Protein AF-A0A183HV65-F1 (afdb_monomer_lite)

Secondary structure (DSSP, 8-state):
-HHHHHHHHHHHHHHHHHHHHHHHHHHHHHHHHHHHHHHHHHHHHHH---HHHHHHHHHS-TT-HHHHHHHHHHHHHHHHHHHHGGG--HHHHHHHHHHHHHHHHHHHHHHHHHHHHHHHHHHHHHHHHHHHTTS--

Structure (mmCIF, N/CA/C/O backbone):
data_AF-A0A183HV65-F1
#
_entry.id   AF-A0A183HV65-F1
#
loop_
_atom_site.group_PDB
_atom_site.id
_atom_site.type_symbol
_atom_site.label_atom_id
_atom_site.label_alt_id
_atom_site.label_comp_id
_atom_site.label_asym_id
_atom_site.label_entity_id
_atom_site.label_seq_id
_atom_site.pdbx_PDB_ins_code
_atom_site.Cartn_x
_atom_site.Cartn_y
_atom_site.Cartn_z
_atom_site.occupancy
_atom_site.B_iso_or_equiv
_atom_site.auth_seq_id
_atom_site.auth_comp_id
_atom_site.auth_asym_id
_atom_site.auth_atom_id
_atom_site.pdbx_PDB_model_num
ATOM 1 N N . MET A 1 1 ? -43.987 4.300 47.934 1.00 67.88 1 MET A N 1
ATOM 2 C CA . MET A 1 1 ? -43.786 5.329 46.891 1.00 67.88 1 MET A CA 1
ATOM 3 C C . MET A 1 1 ? -42.339 5.823 46.815 1.00 67.88 1 MET A C 1
ATOM 5 O O . MET A 1 1 ? -41.743 5.675 45.765 1.00 67.88 1 MET A O 1
ATOM 9 N N . LEU A 1 2 ? -41.708 6.322 47.888 1.00 82.88 2 LEU A N 1
ATOM 10 C CA . LEU A 1 2 ? -40.315 6.821 47.797 1.00 82.88 2 LEU A CA 1
ATOM 11 C C . LEU A 1 2 ? -39.255 5.733 47.533 1.00 82.88 2 LEU A C 1
ATOM 13 O O . LEU A 1 2 ? -38.334 5.952 46.757 1.00 82.88 2 LEU A O 1
ATOM 17 N N . ARG A 1 3 ? -39.401 4.539 48.125 1.00 82.50 3 ARG A N 1
ATOM 18 C CA . ARG A 1 3 ? -38.477 3.413 47.882 1.00 82.50 3 ARG A CA 1
ATOM 19 C C . ARG A 1 3 ? -38.540 2.868 46.450 1.00 82.50 3 ARG A C 1
ATOM 21 O O . ARG A 1 3 ? -37.507 2.485 45.918 1.00 82.50 3 ARG A O 1
ATOM 28 N N . SER A 1 4 ? -39.725 2.841 45.831 1.00 83.50 4 SER A N 1
ATOM 29 C CA . SER A 1 4 ? -39.864 2.431 44.426 1.00 83.50 4 SER A CA 1
ATOM 30 C C . SER A 1 4 ? -39.235 3.470 43.500 1.00 83.50 4 SER A C 1
ATOM 32 O O . SER A 1 4 ? -38.439 3.106 42.647 1.00 83.50 4 SER A O 1
ATOM 34 N N . PHE A 1 5 ? -39.464 4.758 43.768 1.00 88.19 5 PHE A N 1
ATOM 35 C CA . PHE A 1 5 ? -38.839 5.849 43.019 1.00 88.19 5 PHE A CA 1
ATOM 36 C C . PHE A 1 5 ? -37.303 5.841 43.130 1.00 88.19 5 PHE A C 1
ATOM 38 O O . PHE A 1 5 ? -36.594 5.988 42.139 1.00 88.19 5 PHE A O 1
ATOM 45 N N . GLN A 1 6 ? -36.765 5.596 44.330 1.00 88.44 6 GLN A N 1
ATOM 46 C CA . GLN A 1 6 ? -35.324 5.427 44.537 1.00 88.44 6 GLN A CA 1
ATOM 47 C C . GLN A 1 6 ? -34.770 4.221 43.761 1.00 88.44 6 GLN A C 1
ATOM 49 O O . GLN A 1 6 ? -33.681 4.302 43.194 1.00 88.44 6 GLN A O 1
ATOM 54 N N . SER A 1 7 ? -35.512 3.110 43.727 1.00 90.38 7 SER A N 1
ATOM 55 C CA . SER A 1 7 ? -35.130 1.922 42.959 1.00 90.38 7 SER A CA 1
ATOM 56 C C . SER A 1 7 ? -35.102 2.208 41.457 1.00 90.38 7 SER A C 1
ATOM 58 O O . SER A 1 7 ? -34.133 1.848 40.797 1.00 90.38 7 SER A O 1
ATOM 60 N N . GLU A 1 8 ? -36.119 2.890 40.927 1.00 92.19 8 GLU A N 1
ATOM 61 C CA . GLU A 1 8 ? -36.206 3.272 39.511 1.00 92.19 8 GLU A CA 1
ATOM 62 C C . GLU A 1 8 ? -35.045 4.187 39.097 1.00 92.19 8 GLU A C 1
ATOM 64 O O . GLU A 1 8 ? -34.403 3.943 38.076 1.00 92.19 8 GLU A O 1
ATOM 69 N N . LEU A 1 9 ? -34.691 5.179 39.922 1.00 92.06 9 LEU A N 1
ATOM 70 C CA . LEU A 1 9 ? -33.512 6.023 39.691 1.00 92.06 9 LEU A CA 1
ATOM 71 C C . LEU A 1 9 ? -32.199 5.226 39.725 1.00 92.06 9 LEU A C 1
ATOM 73 O O . LEU A 1 9 ? -31.292 5.497 38.937 1.00 92.06 9 LEU A O 1
ATOM 77 N N . GLY A 1 10 ? -32.094 4.231 40.612 1.00 92.19 10 GLY A N 1
ATOM 78 C CA . GLY A 1 10 ? -30.952 3.318 40.664 1.00 92.19 10 GLY A CA 1
ATOM 79 C C . GLY A 1 10 ? -30.804 2.502 39.378 1.00 92.19 10 GLY A C 1
ATOM 80 O O . GLY A 1 10 ? -29.706 2.420 38.823 1.00 92.19 10 GLY A O 1
ATOM 81 N N . THR A 1 11 ? -31.914 1.965 38.865 1.00 93.62 11 THR A N 1
ATOM 82 C CA . THR A 1 11 ? -31.957 1.237 37.590 1.00 93.62 11 THR A CA 1
ATOM 83 C C . THR A 1 11 ? -31.572 2.140 36.421 1.00 93.62 11 THR A C 1
ATOM 85 O O . THR A 1 11 ? -30.659 1.795 35.676 1.00 93.62 11 THR A O 1
ATOM 88 N N . ILE A 1 12 ? -32.165 3.335 36.314 1.00 94.50 12 ILE A N 1
ATOM 89 C CA . ILE A 1 12 ? -31.841 4.307 35.255 1.00 94.50 12 ILE A CA 1
ATOM 90 C C . ILE A 1 12 ? -30.360 4.708 35.311 1.00 94.50 12 ILE A C 1
ATOM 92 O O . ILE A 1 12 ? -29.700 4.784 34.277 1.00 94.50 12 ILE A O 1
ATOM 96 N N . SER A 1 13 ? -29.803 4.936 36.504 1.00 94.88 13 SER A N 1
ATOM 97 C CA . SER A 1 13 ? -28.383 5.277 36.655 1.00 94.88 13 SER A CA 1
ATOM 98 C C . SER A 1 13 ? -27.463 4.131 36.226 1.00 94.88 13 SER A C 1
ATOM 100 O O . SER A 1 13 ? -26.453 4.363 35.558 1.00 94.88 13 SER A O 1
ATOM 102 N N . SER A 1 14 ? -27.818 2.888 36.562 1.00 95.00 14 SER A N 1
ATOM 103 C CA . SER A 1 14 ? -27.108 1.695 36.094 1.00 95.00 14 SER A CA 1
ATOM 104 C C . SER A 1 14 ? -27.184 1.555 34.574 1.00 95.00 14 SER A C 1
ATOM 106 O O . SER A 1 14 ? -26.175 1.271 33.931 1.00 95.00 14 SER A O 1
ATOM 108 N N . ASP A 1 15 ? -28.354 1.792 33.986 1.00 96.56 15 ASP A N 1
ATOM 109 C CA . ASP A 1 15 ? -28.553 1.737 32.540 1.00 96.56 15 ASP A CA 1
ATOM 110 C C . ASP A 1 15 ? -27.760 2.820 31.814 1.00 96.56 15 ASP A C 1
ATOM 112 O O . ASP A 1 15 ? -27.100 2.533 30.817 1.00 96.56 15 ASP A O 1
ATOM 116 N N . MET A 1 16 ? -27.732 4.037 32.356 1.00 95.88 16 MET A N 1
ATOM 117 C CA . MET A 1 16 ? -26.919 5.131 31.832 1.00 95.88 16 MET A CA 1
ATOM 118 C C . MET A 1 16 ? -25.424 4.795 31.883 1.00 95.88 16 MET A C 1
ATOM 120 O O . MET A 1 16 ? -24.726 4.969 30.885 1.00 95.88 16 MET A O 1
ATOM 124 N N . LYS A 1 17 ? -24.934 4.241 33.002 1.00 95.81 17 LYS A N 1
ATOM 125 C CA . LYS A 1 17 ? -23.543 3.768 33.115 1.00 95.81 17 LYS A CA 1
ATOM 126 C C . LYS A 1 17 ? -23.239 2.654 32.116 1.00 95.81 17 LYS A C 1
ATOM 128 O O . LYS A 1 17 ? -22.182 2.670 31.493 1.00 95.81 17 LYS A O 1
ATOM 133 N N . ARG A 1 18 ? -24.166 1.710 31.929 1.00 97.00 18 ARG A N 1
ATOM 134 C CA . ARG A 1 18 ? -24.025 0.618 30.959 1.00 97.00 18 ARG A CA 1
ATOM 135 C C . ARG A 1 18 ? -23.948 1.145 29.527 1.00 97.00 18 ARG A C 1
ATOM 137 O O . ARG A 1 18 ? -23.052 0.738 28.799 1.00 97.00 18 ARG A O 1
ATOM 144 N N . LEU A 1 19 ? -24.831 2.064 29.138 1.00 97.19 19 LEU A N 1
ATOM 145 C CA . LEU A 1 19 ? -24.804 2.696 27.815 1.00 97.19 19 LEU A CA 1
ATOM 146 C C . LEU A 1 19 ? -23.510 3.484 27.591 1.00 97.19 19 LEU A C 1
ATOM 148 O O . LEU A 1 19 ? -22.924 3.424 26.512 1.00 97.19 19 LEU A O 1
ATOM 152 N N . GLN A 1 20 ? -23.036 4.193 28.616 1.00 96.56 20 GLN A N 1
ATOM 153 C CA . GLN A 1 20 ? -21.776 4.923 28.542 1.00 96.56 20 GLN A CA 1
ATOM 154 C C . GLN A 1 20 ? -20.587 3.972 28.358 1.00 96.56 20 GLN A C 1
ATOM 156 O O . GLN A 1 20 ? -19.747 4.221 27.495 1.00 96.56 20 GLN A O 1
ATOM 161 N N . GLN A 1 21 ? -20.549 2.861 29.099 1.00 97.25 21 GLN A N 1
ATOM 162 C CA . GLN A 1 21 ? -19.517 1.839 28.929 1.00 97.25 21 GLN A CA 1
ATOM 163 C C . GLN A 1 21 ? -19.567 1.225 27.525 1.00 97.25 21 GLN A C 1
ATOM 165 O O . GLN A 1 21 ? -18.548 1.166 26.847 1.00 97.25 21 GLN A O 1
ATOM 170 N N . GLN A 1 22 ? -20.759 0.863 27.044 1.00 97.69 22 GLN A N 1
ATOM 171 C CA . GLN A 1 22 ? -20.942 0.340 25.688 1.00 97.69 22 GLN A CA 1
ATOM 172 C C . GLN A 1 22 ? -20.460 1.323 24.616 1.00 97.69 22 GLN A C 1
ATOM 174 O O . GLN A 1 22 ? -19.835 0.912 23.642 1.00 97.69 22 GLN A O 1
ATOM 179 N N . SER A 1 23 ? -20.716 2.621 24.793 1.00 97.19 23 SER A N 1
ATOM 180 C CA . SER A 1 23 ? -20.235 3.662 23.881 1.00 97.19 23 SER A CA 1
ATOM 181 C C . SER A 1 23 ? -18.702 3.714 23.824 1.00 97.19 23 SER A C 1
ATOM 183 O O . SER A 1 23 ? -18.122 3.772 22.737 1.00 97.19 23 SER A O 1
ATOM 185 N N . ILE A 1 24 ? -18.036 3.623 24.981 1.00 97.94 24 ILE A N 1
ATOM 186 C CA . ILE A 1 24 ? -16.568 3.576 25.069 1.00 97.94 24 ILE A CA 1
ATOM 187 C C . ILE A 1 24 ? -16.030 2.326 24.367 1.00 97.94 24 ILE A C 1
ATOM 189 O O . ILE A 1 24 ? -15.126 2.434 23.537 1.00 97.94 24 ILE A O 1
ATOM 193 N N . ASP A 1 25 ? -16.623 1.164 24.641 1.00 97.81 25 ASP A N 1
ATOM 194 C CA . ASP A 1 25 ? -16.191 -0.110 24.066 1.00 97.81 25 ASP A CA 1
ATOM 195 C C . ASP A 1 25 ? -16.321 -0.100 22.533 1.00 97.81 25 ASP A C 1
ATOM 197 O O . ASP A 1 25 ? -15.397 -0.493 21.817 1.00 97.81 25 ASP A O 1
ATOM 201 N N . ILE A 1 26 ? -17.440 0.410 22.004 1.00 97.06 26 ILE A N 1
ATOM 202 C CA . ILE A 1 26 ? -17.664 0.552 20.556 1.00 97.06 26 ILE A CA 1
ATOM 203 C C . ILE A 1 26 ? -16.651 1.522 19.941 1.00 97.06 26 ILE A C 1
ATOM 205 O O . ILE A 1 26 ? -16.087 1.233 18.882 1.00 97.06 26 ILE A O 1
ATOM 209 N N . SER A 1 27 ? -16.395 2.657 20.595 1.00 97.44 27 SER A N 1
ATOM 210 C CA . SER A 1 27 ? -15.416 3.642 20.130 1.00 97.44 27 SER A CA 1
ATOM 211 C C . SER A 1 27 ? -14.016 3.030 20.030 1.00 97.44 27 SER A C 1
ATOM 213 O O . SER A 1 27 ? -13.347 3.158 19.002 1.00 97.44 27 SER A O 1
ATOM 215 N N . GLN A 1 28 ? -13.605 2.265 21.042 1.00 97.69 28 GLN A N 1
ATOM 216 C CA . GLN A 1 28 ? -12.319 1.574 21.039 1.00 97.69 28 GLN A CA 1
ATOM 217 C C . GLN A 1 28 ? -12.245 0.509 19.935 1.00 97.69 28 GLN A C 1
ATOM 219 O O . GLN A 1 28 ? -11.250 0.425 19.214 1.00 97.69 28 GLN A O 1
ATOM 224 N N . GLN A 1 29 ? -13.306 -0.280 19.745 1.00 97.69 29 GLN A N 1
ATOM 225 C CA . GLN A 1 29 ? -13.374 -1.255 18.653 1.00 97.69 29 GLN A CA 1
ATOM 226 C C . GLN A 1 29 ? -13.252 -0.587 17.278 1.00 97.69 29 GLN A C 1
ATOM 228 O O . GLN A 1 29 ? -12.556 -1.104 16.400 1.00 97.69 29 GLN A O 1
ATOM 233 N N . LEU A 1 30 ? -13.898 0.565 17.084 1.00 97.31 30 LEU A N 1
ATOM 234 C CA . LEU A 1 30 ? -13.801 1.337 15.850 1.00 97.31 30 LEU A CA 1
ATOM 235 C C . LEU A 1 30 ? -12.373 1.845 15.618 1.00 97.31 30 LEU A C 1
ATOM 237 O O . LEU A 1 30 ? -11.843 1.663 14.521 1.00 97.31 30 LEU A O 1
ATOM 241 N N . GLN A 1 31 ? -11.739 2.427 16.638 1.00 97.00 31 GLN A N 1
ATOM 242 C CA . GLN A 1 31 ? -10.355 2.905 16.559 1.00 97.00 31 GLN A CA 1
ATOM 243 C C . GLN A 1 31 ? -9.383 1.770 16.216 1.00 97.00 31 GLN A C 1
ATOM 245 O O . GLN A 1 31 ? -8.551 1.921 15.321 1.00 97.00 31 GLN A O 1
ATOM 250 N N . ASN A 1 32 ? -9.537 0.604 16.849 1.00 96.56 32 ASN A N 1
ATOM 251 C CA . ASN A 1 32 ? -8.731 -0.579 16.547 1.00 96.56 32 ASN A CA 1
ATOM 252 C C . ASN A 1 32 ? -8.889 -1.006 15.079 1.00 96.56 32 ASN A C 1
ATOM 254 O O . ASN A 1 32 ? -7.896 -1.237 14.390 1.00 96.56 32 ASN A O 1
ATOM 258 N N . ARG A 1 33 ? -10.128 -1.056 14.569 1.00 96.19 33 ARG A N 1
ATOM 259 C CA . ARG A 1 33 ? -10.401 -1.386 13.159 1.00 96.19 33 ARG A CA 1
ATOM 260 C C . ARG A 1 33 ? -9.797 -0.365 12.199 1.00 96.19 33 ARG A C 1
ATOM 262 O O . ARG A 1 33 ? -9.255 -0.758 11.172 1.00 96.19 33 ARG A O 1
ATOM 269 N N . GLN A 1 34 ? -9.878 0.925 12.515 1.00 95.94 34 GLN A N 1
ATOM 270 C CA . GLN A 1 34 ? -9.293 1.981 11.686 1.00 95.94 34 GLN A CA 1
ATOM 271 C C . GLN A 1 34 ? -7.769 1.891 11.644 1.00 95.94 34 GLN A C 1
ATOM 273 O O . GLN A 1 34 ? -7.195 2.007 10.564 1.00 95.94 34 GLN A O 1
ATOM 278 N N . LYS A 1 35 ? -7.130 1.628 12.789 1.00 94.38 35 LYS A N 1
ATOM 279 C CA . LYS A 1 35 ? -5.680 1.447 12.873 1.00 94.38 35 LYS A CA 1
ATOM 280 C C . LYS A 1 35 ? -5.216 0.272 12.013 1.00 94.38 35 LYS A C 1
ATOM 282 O O . LYS A 1 35 ? -4.371 0.457 11.145 1.00 94.38 35 LYS A O 1
ATOM 287 N N . ILE A 1 36 ? -5.839 -0.897 12.185 1.00 94.00 36 ILE A N 1
ATOM 288 C CA . ILE A 1 36 ? -5.519 -2.098 11.398 1.00 94.00 36 ILE A CA 1
ATOM 289 C C . ILE A 1 36 ? -5.760 -1.851 9.905 1.00 94.00 36 ILE A C 1
ATOM 291 O O . ILE A 1 36 ? -4.938 -2.227 9.078 1.00 94.00 36 ILE A O 1
ATOM 295 N N . ARG A 1 37 ? -6.867 -1.188 9.543 1.00 93.44 37 ARG A N 1
ATOM 296 C CA . ARG A 1 37 ? -7.149 -0.832 8.145 1.00 93.44 37 ARG A CA 1
ATOM 297 C C . ARG A 1 37 ? -6.069 0.078 7.563 1.00 93.44 37 ARG A C 1
ATOM 299 O O . ARG A 1 37 ? -5.703 -0.116 6.413 1.00 93.44 37 ARG A O 1
ATOM 306 N N . GLY A 1 38 ? -5.588 1.059 8.325 1.00 91.88 38 GLY A N 1
ATOM 307 C CA . GLY A 1 38 ? -4.514 1.953 7.890 1.00 91.88 38 GLY A CA 1
ATOM 308 C C . GLY A 1 38 ? -3.217 1.195 7.620 1.00 91.88 38 GLY A C 1
ATOM 309 O O . GLY A 1 38 ? -2.662 1.311 6.533 1.00 91.88 38 GLY A O 1
ATOM 310 N N . GLU A 1 39 ? -2.797 0.357 8.570 1.00 89.69 39 GLU A N 1
ATOM 311 C CA . GLU A 1 39 ? -1.592 -0.471 8.435 1.00 89.69 39 GLU A CA 1
ATOM 312 C C . GLU A 1 39 ? -1.693 -1.443 7.246 1.00 89.69 39 GLU A C 1
ATOM 314 O O . GLU A 1 39 ? -0.760 -1.549 6.453 1.00 89.69 39 GLU A O 1
ATOM 319 N N . LEU A 1 40 ? -2.840 -2.110 7.072 1.00 88.62 40 LEU A N 1
ATOM 320 C CA . LEU A 1 40 ? -3.071 -3.014 5.940 1.00 88.62 40 LEU A CA 1
ATOM 321 C C . LEU A 1 40 ? -3.144 -2.281 4.599 1.00 88.62 40 LEU A C 1
ATOM 323 O O . LEU A 1 40 ? -2.634 -2.799 3.613 1.00 88.62 40 LEU A O 1
ATOM 327 N N . SER A 1 41 ? -3.766 -1.099 4.546 1.00 91.12 41 SER A N 1
ATOM 328 C CA . SER A 1 41 ? -3.835 -0.302 3.315 1.00 91.12 41 SER A CA 1
ATOM 329 C C . SER A 1 41 ? -2.438 0.087 2.859 1.00 91.12 41 SER A C 1
ATOM 331 O O . SER A 1 41 ? -2.083 -0.191 1.722 1.00 91.12 41 SER A O 1
ATOM 333 N N . GLN A 1 42 ? -1.626 0.630 3.770 1.00 88.69 42 GLN A N 1
ATOM 334 C CA . GLN A 1 42 ? -0.248 1.001 3.465 1.00 88.69 42 GLN A CA 1
ATOM 335 C C . GLN A 1 42 ? 0.559 -0.208 2.979 1.00 88.69 42 GLN A C 1
ATOM 337 O O . GLN A 1 42 ? 1.246 -0.128 1.968 1.00 88.69 42 GLN A O 1
ATOM 342 N N . PHE A 1 43 ? 0.416 -1.356 3.647 1.00 86.94 43 PHE A N 1
ATOM 343 C CA . PHE A 1 43 ? 1.073 -2.595 3.234 1.00 86.94 43 PHE A CA 1
ATOM 344 C C . PHE A 1 43 ? 0.678 -3.034 1.813 1.00 86.94 43 PHE A C 1
ATOM 346 O O . PHE A 1 43 ? 1.530 -3.451 1.031 1.00 86.94 43 PHE A O 1
ATOM 353 N N . VAL A 1 44 ? -0.608 -2.938 1.464 1.00 87.44 44 VAL A N 1
ATOM 354 C CA . VAL A 1 44 ? -1.100 -3.258 0.115 1.00 87.44 44 VAL A CA 1
ATOM 355 C C . VAL A 1 44 ? -0.572 -2.259 -0.914 1.00 87.44 44 VAL A C 1
ATOM 357 O O . VAL A 1 44 ? -0.107 -2.687 -1.968 1.00 87.44 44 VAL A O 1
ATOM 360 N N . ASP A 1 45 ? -0.595 -0.963 -0.609 1.00 86.75 45 ASP A N 1
ATOM 361 C CA . ASP A 1 45 ? -0.103 0.093 -1.502 1.00 86.75 45 ASP A CA 1
ATOM 362 C C . ASP A 1 45 ? 1.400 -0.069 -1.789 1.00 86.75 45 ASP A C 1
ATOM 364 O O . ASP A 1 45 ? 1.842 0.051 -2.938 1.00 86.75 45 ASP A O 1
ATOM 368 N N . ASP A 1 46 ? 2.186 -0.437 -0.774 1.00 85.62 46 ASP A N 1
ATOM 369 C CA . ASP A 1 46 ? 3.619 -0.698 -0.910 1.00 85.62 46 ASP A CA 1
ATOM 370 C C . ASP A 1 46 ? 3.900 -1.948 -1.764 1.00 85.62 46 ASP A C 1
ATOM 372 O O . ASP A 1 46 ? 4.832 -1.941 -2.569 1.00 85.62 46 ASP A O 1
ATOM 376 N N . MET A 1 47 ? 3.066 -2.991 -1.692 1.00 83.00 47 MET A N 1
ATOM 377 C CA . MET A 1 47 ? 3.240 -4.212 -2.496 1.00 83.00 47 MET A CA 1
ATOM 378 C C . MET A 1 47 ? 2.641 -4.151 -3.905 1.00 83.00 47 MET A C 1
ATOM 380 O O . MET A 1 47 ? 3.105 -4.862 -4.791 1.00 83.00 47 MET A O 1
ATOM 384 N N . VAL A 1 48 ? 1.600 -3.355 -4.148 1.00 86.38 48 VAL A N 1
ATOM 385 C CA . VAL A 1 48 ? 0.914 -3.343 -5.448 1.00 86.38 48 VAL A CA 1
ATOM 386 C C . VAL A 1 48 ? 1.852 -2.862 -6.552 1.00 86.38 48 VAL A C 1
ATOM 388 O O . VAL A 1 48 ? 2.437 -1.786 -6.466 1.00 86.38 48 VAL A O 1
ATOM 391 N N . VAL A 1 49 ? 1.954 -3.634 -7.630 1.00 86.94 49 VAL A N 1
ATOM 392 C CA . VAL A 1 49 ? 2.614 -3.208 -8.867 1.00 86.94 49 VAL A CA 1
ATOM 393 C C . VAL A 1 49 ? 1.528 -2.775 -9.843 1.00 86.94 49 VAL A C 1
ATOM 395 O O . VAL A 1 49 ? 0.711 -3.588 -10.277 1.00 86.94 49 VAL A O 1
ATOM 398 N N . SER A 1 50 ? 1.482 -1.482 -10.159 1.00 88.81 50 SER A N 1
ATOM 399 C CA . SER A 1 50 ? 0.473 -0.943 -11.071 1.00 88.81 50 SER A CA 1
ATOM 400 C C . SER A 1 50 ? 0.775 -1.334 -12.523 1.00 88.81 50 SER A C 1
ATOM 402 O O . SER A 1 50 ? 1.931 -1.487 -12.921 1.00 88.81 50 SER A O 1
ATOM 404 N N . GLN A 1 51 ? -0.264 -1.454 -13.355 1.00 86.50 51 GLN A N 1
ATOM 405 C CA . GLN A 1 51 ? -0.064 -1.700 -14.789 1.00 86.50 51 GLN A CA 1
ATOM 406 C C . GLN A 1 51 ? 0.674 -0.547 -15.476 1.00 86.50 51 GLN A C 1
ATOM 408 O O . GLN A 1 51 ? 1.444 -0.782 -16.404 1.00 86.50 51 GLN A O 1
ATOM 413 N N . ASN A 1 52 ? 0.495 0.683 -14.980 1.00 88.50 52 ASN A N 1
ATOM 414 C CA . ASN A 1 52 ? 1.240 1.834 -15.474 1.00 88.50 52 ASN A CA 1
ATOM 415 C C . ASN A 1 52 ? 2.744 1.679 -15.223 1.00 88.50 52 ASN A C 1
ATOM 417 O O . ASN A 1 52 ? 3.531 1.920 -16.126 1.00 88.50 52 ASN A O 1
ATOM 421 N N . MET A 1 53 ? 3.145 1.200 -14.040 1.00 85.75 53 MET A N 1
ATOM 422 C CA . MET A 1 53 ? 4.551 0.932 -13.721 1.00 85.75 53 MET A CA 1
ATOM 423 C C . MET A 1 53 ? 5.165 -0.073 -14.696 1.00 85.75 53 MET A C 1
ATOM 425 O O . MET A 1 53 ? 6.260 0.141 -15.214 1.00 85.75 53 MET A O 1
ATOM 429 N N . ILE A 1 54 ? 4.436 -1.154 -14.987 1.00 85.38 54 ILE A N 1
ATOM 430 C CA . ILE A 1 54 ? 4.880 -2.184 -15.930 1.00 85.38 54 ILE A CA 1
ATOM 431 C C . ILE A 1 54 ? 5.049 -1.585 -17.330 1.00 85.38 54 ILE A C 1
ATOM 433 O O . ILE A 1 54 ? 6.101 -1.758 -17.942 1.00 85.38 54 ILE A O 1
ATOM 437 N N . GLN A 1 55 ? 4.045 -0.862 -17.830 1.00 87.06 55 GLN A N 1
ATOM 438 C CA . GLN A 1 55 ? 4.091 -0.232 -19.153 1.00 87.06 55 GLN A CA 1
ATOM 439 C C . GLN A 1 55 ? 5.199 0.817 -19.246 1.00 87.06 55 GLN A C 1
ATOM 441 O O . GLN A 1 55 ? 5.966 0.814 -20.206 1.00 87.06 55 GLN A O 1
ATOM 446 N N . ALA A 1 56 ? 5.341 1.663 -18.227 1.00 84.06 56 ALA A N 1
ATOM 447 C CA . ALA A 1 56 ? 6.380 2.676 -18.171 1.00 84.06 56 ALA A CA 1
ATOM 448 C C . ALA A 1 56 ? 7.771 2.041 -18.271 1.00 84.06 56 ALA A C 1
ATOM 450 O O . ALA A 1 56 ? 8.550 2.408 -19.145 1.00 84.06 56 ALA A O 1
ATOM 451 N N . ILE A 1 57 ? 8.060 1.024 -17.459 1.00 81.81 57 ILE A N 1
ATOM 452 C CA . ILE A 1 57 ? 9.375 0.368 -17.454 1.00 81.81 57 ILE A CA 1
ATOM 453 C C . ILE A 1 57 ? 9.642 -0.396 -18.757 1.00 81.81 57 ILE A C 1
ATOM 455 O O . ILE A 1 57 ? 10.775 -0.430 -19.241 1.00 81.81 57 ILE A O 1
ATOM 459 N N . VAL A 1 58 ? 8.622 -1.039 -19.327 1.00 80.19 58 VAL A N 1
ATOM 460 C CA . VAL A 1 58 ? 8.789 -1.892 -20.511 1.00 80.19 58 VAL A CA 1
ATOM 461 C C . VAL A 1 58 ? 8.844 -1.079 -21.806 1.00 80.19 58 VAL A C 1
ATOM 463 O O . VAL A 1 58 ? 9.601 -1.433 -22.710 1.00 80.19 58 VAL A O 1
ATOM 466 N N . GLU A 1 59 ? 8.061 -0.008 -21.916 1.00 80.44 59 GLU A N 1
ATOM 467 C CA . GLU A 1 59 ? 7.786 0.662 -23.190 1.00 80.44 59 GLU A CA 1
ATOM 468 C C . GLU A 1 59 ? 8.396 2.070 -23.270 1.00 80.44 59 GLU A C 1
ATOM 470 O O . GLU A 1 59 ? 8.906 2.458 -24.327 1.00 80.44 59 GLU A O 1
ATOM 475 N N . ARG A 1 60 ? 8.417 2.841 -22.173 1.00 77.25 60 ARG A N 1
ATOM 476 C CA . ARG A 1 60 ? 8.875 4.249 -22.180 1.00 77.25 60 ARG A CA 1
ATOM 477 C C . ARG A 1 60 ? 10.385 4.364 -22.211 1.00 77.25 60 ARG A C 1
ATOM 479 O O . ARG A 1 60 ? 11.074 3.497 -21.691 1.00 77.25 60 ARG A O 1
ATOM 486 N N . ASP A 1 61 ? 10.898 5.407 -22.860 1.00 71.75 61 ASP A N 1
ATOM 487 C CA . ASP A 1 61 ? 12.341 5.611 -23.011 1.00 71.75 61 ASP A CA 1
ATOM 488 C C . ASP A 1 61 ? 13.013 5.955 -21.678 1.00 71.75 61 ASP A C 1
ATOM 490 O O . ASP A 1 61 ? 12.414 6.586 -20.815 1.00 71.75 61 ASP A O 1
ATOM 494 N N . VAL A 1 62 ? 14.283 5.583 -21.532 1.00 69.69 62 VAL A N 1
ATOM 495 C CA . VAL A 1 62 ? 15.091 5.829 -20.324 1.00 69.69 62 VAL A CA 1
ATOM 496 C C . VAL A 1 62 ? 15.288 7.319 -20.031 1.00 69.69 62 VAL A C 1
ATOM 498 O O . VAL A 1 62 ? 15.563 7.695 -18.896 1.00 69.69 62 VAL A O 1
ATOM 501 N N . GLY A 1 63 ? 15.139 8.176 -21.046 1.00 68.12 63 GLY A N 1
ATOM 502 C CA . GLY A 1 63 ? 15.150 9.633 -20.894 1.00 68.12 63 GLY A CA 1
A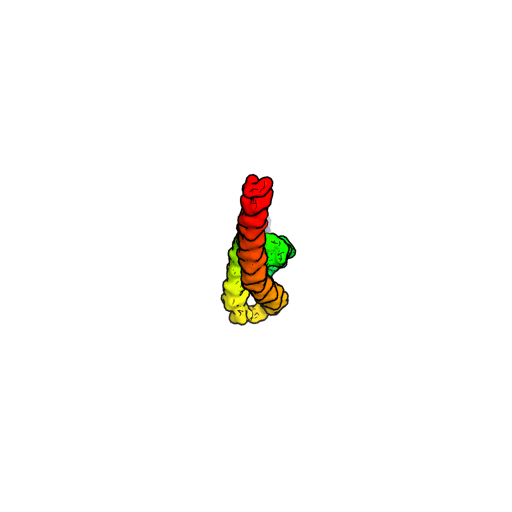TOM 503 C C . GLY A 1 63 ? 13.796 10.247 -20.520 1.00 68.12 63 GLY A C 1
ATOM 504 O O . GLY A 1 63 ? 13.727 11.459 -20.321 1.00 68.12 63 GLY A O 1
ATOM 505 N N . ASP A 1 64 ? 12.724 9.453 -20.461 1.00 79.00 64 ASP A N 1
ATOM 506 C CA . ASP A 1 64 ? 11.395 9.927 -20.084 1.00 79.00 64 ASP A CA 1
ATOM 507 C C . ASP A 1 64 ? 11.295 10.090 -18.561 1.00 79.00 64 ASP A C 1
ATOM 509 O O . ASP A 1 64 ? 11.736 9.241 -17.783 1.00 79.00 64 ASP A O 1
ATOM 513 N N . ARG A 1 65 ? 10.673 11.185 -18.121 1.00 82.06 65 ARG A N 1
ATOM 514 C CA . ARG A 1 65 ? 10.440 11.453 -16.701 1.00 82.06 65 ARG A CA 1
ATOM 515 C C . ARG A 1 65 ? 9.561 10.373 -16.075 1.00 82.06 65 ARG A C 1
ATOM 517 O O . ARG A 1 65 ? 9.826 9.965 -14.950 1.00 82.06 65 ARG A O 1
ATOM 524 N N . GLU A 1 66 ? 8.557 9.891 -16.808 1.00 80.94 66 GLU A N 1
ATOM 525 C CA . GLU A 1 66 ? 7.649 8.847 -16.321 1.00 80.94 66 GLU A CA 1
ATOM 526 C C . GLU A 1 66 ? 8.402 7.535 -16.046 1.00 80.94 66 GLU A C 1
ATOM 528 O O . GLU A 1 66 ? 8.166 6.888 -15.028 1.00 80.94 66 GLU A O 1
ATOM 533 N N . PHE A 1 67 ? 9.373 7.180 -16.895 1.00 79.62 67 PHE A N 1
ATOM 534 C CA . PHE A 1 67 ? 10.230 6.014 -16.674 1.00 79.62 67 PHE A CA 1
ATOM 535 C C . PHE A 1 67 ? 11.049 6.160 -15.386 1.00 79.62 67 PHE A C 1
ATOM 537 O O . PHE A 1 67 ? 11.058 5.251 -14.560 1.00 79.62 67 PHE A O 1
ATOM 544 N N . LEU A 1 68 ? 11.702 7.309 -15.189 1.00 77.75 68 LEU A N 1
ATOM 545 C CA . LEU A 1 68 ? 12.538 7.558 -14.009 1.00 77.75 68 LEU A CA 1
ATOM 546 C C . LEU A 1 68 ? 11.724 7.566 -12.707 1.00 77.75 68 LEU A C 1
ATOM 548 O O . LEU A 1 68 ? 12.168 7.013 -11.700 1.00 77.75 68 LEU A O 1
ATOM 552 N N . GLU A 1 69 ? 10.528 8.156 -12.725 1.00 84.56 69 GLU A N 1
ATOM 553 C CA . GLU A 1 69 ? 9.614 8.165 -11.577 1.00 84.56 69 GLU A CA 1
ATOM 554 C C . GLU A 1 69 ? 9.164 6.745 -11.214 1.00 84.56 69 GLU A C 1
ATOM 556 O O . GLU A 1 69 ? 9.254 6.343 -10.052 1.00 84.56 69 GLU A O 1
ATOM 561 N N . GLN A 1 70 ? 8.756 5.954 -12.210 1.00 84.69 70 GLN A N 1
ATOM 562 C CA . GLN A 1 70 ? 8.325 4.571 -11.998 1.00 84.69 70 GLN A CA 1
ATOM 563 C C . GLN A 1 70 ? 9.489 3.640 -11.624 1.00 84.69 70 GLN A C 1
ATOM 565 O O . GLN A 1 70 ? 9.297 2.700 -10.852 1.00 84.69 70 GLN A O 1
ATOM 570 N N . LEU A 1 71 ? 10.710 3.918 -12.090 1.00 82.38 71 LEU A N 1
ATOM 571 C CA . LEU A 1 71 ? 11.917 3.196 -11.685 1.00 82.38 71 LEU A CA 1
ATOM 572 C C . LEU A 1 71 ? 12.270 3.459 -10.215 1.00 82.38 71 LEU A C 1
ATOM 574 O O . LEU A 1 71 ? 12.592 2.525 -9.479 1.00 82.38 71 LEU A O 1
ATOM 578 N N . HIS A 1 72 ? 12.175 4.714 -9.768 1.00 82.62 72 HIS A N 1
ATOM 579 C CA . HIS A 1 72 ? 12.378 5.067 -8.363 1.00 82.62 72 HIS A CA 1
ATOM 580 C C . HIS A 1 72 ? 11.329 4.397 -7.462 1.00 82.62 72 HIS A C 1
ATOM 582 O O . HIS A 1 72 ? 11.659 3.852 -6.406 1.00 82.62 72 HIS A O 1
ATOM 588 N N . GLU A 1 73 ? 10.068 4.380 -7.896 1.00 85.19 73 GLU A N 1
ATOM 589 C CA . GLU A 1 73 ? 8.992 3.684 -7.191 1.00 85.19 73 GLU A CA 1
ATOM 590 C C . GLU A 1 73 ? 9.244 2.166 -7.126 1.00 85.19 73 GLU A C 1
ATOM 592 O O . GLU A 1 73 ? 9.156 1.575 -6.048 1.00 85.19 73 GLU A O 1
ATOM 597 N N . LEU A 1 74 ? 9.657 1.535 -8.232 1.00 83.31 74 LEU A N 1
ATOM 598 C CA . LEU A 1 74 ? 10.045 0.120 -8.251 1.00 83.31 74 LEU A CA 1
ATOM 599 C C . LEU A 1 74 ? 11.178 -0.173 -7.256 1.00 83.31 74 LEU A C 1
ATOM 601 O O . LEU A 1 74 ? 11.138 -1.179 -6.545 1.00 83.31 74 LEU A O 1
ATOM 605 N N . GLN A 1 75 ? 12.186 0.699 -7.181 1.00 80.94 75 GLN A N 1
ATOM 606 C CA . GLN A 1 75 ? 13.296 0.542 -6.243 1.00 80.94 75 GLN A CA 1
ATOM 607 C C . GLN A 1 75 ? 12.828 0.589 -4.784 1.00 80.94 75 GLN A C 1
ATOM 609 O O . GLN A 1 75 ? 13.283 -0.223 -3.972 1.00 80.94 75 GLN A O 1
ATOM 614 N N . HIS A 1 76 ? 11.901 1.487 -4.451 1.00 83.88 76 HIS A N 1
ATOM 615 C CA . HIS A 1 76 ? 11.295 1.528 -3.122 1.00 83.88 76 HIS A CA 1
ATOM 616 C C . HIS A 1 76 ? 10.556 0.215 -2.806 1.00 83.88 76 HIS A C 1
ATOM 618 O O . HIS A 1 76 ? 10.763 -0.373 -1.743 1.00 83.88 76 HIS A O 1
ATOM 624 N N . LYS A 1 77 ? 9.782 -0.317 -3.761 1.00 86.12 77 LYS A N 1
ATOM 625 C CA . LYS A 1 77 ? 9.064 -1.597 -3.609 1.00 86.12 77 LYS A CA 1
ATOM 626 C C . LYS A 1 77 ? 10.013 -2.789 -3.434 1.00 86.12 77 LYS A C 1
ATOM 628 O O . LYS A 1 77 ? 9.772 -3.650 -2.592 1.00 86.12 77 LYS A O 1
ATOM 633 N N . LEU A 1 78 ? 11.136 -2.812 -4.154 1.00 82.31 78 LEU A N 1
ATOM 634 C CA . LEU A 1 78 ? 12.205 -3.809 -3.984 1.00 82.31 78 LEU A CA 1
ATOM 635 C C . LEU A 1 78 ? 12.809 -3.785 -2.575 1.00 82.31 78 LEU A C 1
ATOM 637 O O . LEU A 1 78 ? 13.044 -4.835 -1.977 1.00 82.31 78 LEU A O 1
ATOM 641 N N . GLN A 1 79 ? 13.089 -2.593 -2.045 1.00 84.06 79 GLN A N 1
ATOM 642 C CA . GLN A 1 79 ? 13.621 -2.440 -0.689 1.00 84.06 79 GLN A CA 1
ATOM 643 C C . GLN A 1 79 ? 12.601 -2.879 0.360 1.00 84.06 79 GLN A C 1
ATOM 645 O O . GLN A 1 79 ? 12.962 -3.573 1.312 1.00 84.06 79 GLN A O 1
ATOM 650 N N . PHE A 1 80 ? 11.331 -2.528 0.155 1.00 83.06 80 PHE A N 1
ATOM 651 C CA . PHE A 1 80 ? 10.242 -2.958 1.016 1.00 83.06 80 PHE A CA 1
ATOM 652 C C . PHE A 1 80 ? 10.116 -4.485 1.048 1.00 83.06 80 PHE A C 1
ATOM 654 O O . PHE A 1 80 ? 10.128 -5.059 2.134 1.00 83.06 80 PHE A O 1
ATOM 661 N N . LEU A 1 81 ? 10.088 -5.154 -0.112 1.00 81.38 81 LEU A N 1
ATOM 662 C CA . LEU A 1 81 ? 10.027 -6.618 -0.186 1.00 81.38 81 LEU A CA 1
ATOM 663 C C . LEU A 1 81 ? 11.179 -7.285 0.571 1.00 81.38 81 LEU A C 1
ATOM 665 O O . LEU A 1 81 ? 10.931 -8.189 1.363 1.00 81.38 81 LEU A O 1
ATOM 669 N N . LYS A 1 82 ? 12.413 -6.792 0.409 1.00 78.94 82 LYS A N 1
ATOM 670 C CA . LYS A 1 82 ? 13.578 -7.292 1.160 1.00 78.94 82 LYS A CA 1
ATOM 671 C C . LYS A 1 82 ? 13.420 -7.129 2.670 1.00 78.94 82 LYS A C 1
ATOM 673 O O . LYS A 1 82 ? 13.792 -8.011 3.433 1.00 78.94 82 LYS A O 1
ATOM 678 N N . ALA A 1 83 ? 12.847 -6.016 3.121 1.00 80.50 83 ALA A N 1
ATOM 679 C CA . ALA A 1 83 ? 12.562 -5.807 4.539 1.00 80.50 83 ALA A CA 1
ATOM 680 C C . ALA A 1 83 ? 11.436 -6.724 5.063 1.00 80.50 83 ALA A C 1
ATOM 682 O O . ALA A 1 83 ? 11.386 -7.004 6.263 1.00 80.50 83 ALA A O 1
ATOM 683 N N . GLN A 1 84 ? 10.543 -7.195 4.184 1.00 76.94 84 GLN A N 1
ATOM 684 C CA . GLN A 1 84 ? 9.446 -8.106 4.522 1.00 76.94 84 GLN A CA 1
ATOM 685 C C . GLN A 1 84 ? 9.804 -9.598 4.401 1.00 76.94 84 GLN A C 1
ATOM 687 O O . GLN A 1 84 ? 8.994 -10.418 4.829 1.00 76.94 84 GLN A O 1
ATOM 692 N N . GLU A 1 85 ? 10.994 -9.970 3.906 1.00 67.56 85 GLU A N 1
ATOM 693 C CA . GLU A 1 85 ? 11.423 -11.380 3.761 1.00 67.56 85 GLU A CA 1
ATOM 694 C C . GLU A 1 85 ? 11.321 -12.184 5.070 1.00 67.56 85 GLU A C 1
ATOM 696 O O . GLU A 1 85 ? 11.097 -13.388 5.042 1.00 67.56 85 GLU A O 1
ATOM 701 N N . PHE A 1 86 ? 11.398 -11.523 6.229 1.00 61.47 86 PHE A N 1
ATOM 702 C CA . PHE A 1 86 ? 11.288 -12.160 7.548 1.00 61.47 86 PHE A CA 1
ATOM 703 C C . PHE A 1 86 ? 9.853 -12.291 8.085 1.00 61.47 86 PHE A C 1
ATOM 705 O O . PHE A 1 86 ? 9.663 -12.825 9.177 1.00 61.47 86 PHE A O 1
ATOM 712 N N . ARG A 1 87 ? 8.841 -11.757 7.387 1.00 67.12 87 ARG A N 1
ATOM 713 C CA . ARG A 1 87 ? 7.442 -11.744 7.858 1.00 67.12 87 ARG A CA 1
ATOM 714 C C . ARG A 1 87 ? 6.561 -12.845 7.255 1.00 67.12 87 ARG A C 1
ATOM 716 O O . ARG A 1 87 ? 5.376 -12.874 7.577 1.00 67.12 87 ARG A O 1
ATOM 723 N N . ASP A 1 88 ? 7.111 -13.725 6.411 1.00 65.75 88 ASP A N 1
ATOM 724 C CA . ASP A 1 88 ? 6.428 -14.884 5.796 1.00 65.75 88 ASP A CA 1
ATOM 725 C C . ASP A 1 88 ? 5.043 -14.566 5.186 1.00 65.75 88 ASP A C 1
ATOM 727 O O . ASP A 1 88 ? 4.124 -15.393 5.158 1.00 65.75 88 ASP A O 1
ATOM 731 N N . ALA A 1 89 ? 4.854 -13.346 4.674 1.00 71.88 89 ALA A N 1
ATOM 732 C CA . ALA A 1 89 ? 3.605 -12.975 4.027 1.00 71.88 89 ALA A CA 1
ATOM 733 C C . ALA A 1 89 ? 3.498 -13.688 2.666 1.00 71.88 89 ALA A C 1
ATOM 735 O O . ALA A 1 89 ? 4.323 -13.501 1.776 1.00 71.88 89 ALA A O 1
ATOM 736 N N . LYS A 1 90 ? 2.447 -14.484 2.443 1.00 75.06 90 LYS A N 1
ATOM 737 C CA . LYS A 1 90 ? 2.267 -15.184 1.151 1.00 75.06 90 LYS A CA 1
ATOM 738 C C . LYS A 1 90 ? 2.208 -14.220 -0.041 1.00 75.06 90 LYS A C 1
ATOM 740 O O . LYS A 1 90 ? 2.799 -14.498 -1.076 1.00 75.06 90 LYS A O 1
ATOM 745 N N . ALA A 1 91 ? 1.589 -13.053 0.151 1.00 73.44 91 ALA A N 1
ATOM 746 C CA . ALA A 1 91 ? 1.470 -12.017 -0.875 1.00 73.44 91 ALA A CA 1
ATOM 747 C C . ALA A 1 91 ? 2.825 -11.453 -1.339 1.00 73.44 91 ALA A C 1
ATOM 749 O O . ALA A 1 91 ? 2.942 -11.030 -2.486 1.00 73.44 91 ALA A O 1
ATOM 750 N N . THR A 1 92 ? 3.864 -11.474 -0.490 1.00 75.19 92 THR A N 1
ATOM 751 C CA . THR A 1 92 ? 5.198 -11.043 -0.928 1.00 75.19 92 THR A CA 1
ATOM 752 C C . THR A 1 92 ? 5.806 -11.999 -1.951 1.00 75.19 92 THR A C 1
ATOM 754 O O . THR A 1 92 ? 6.505 -11.527 -2.838 1.00 75.19 92 THR A O 1
ATOM 757 N N . SER A 1 93 ? 5.485 -13.299 -1.903 1.00 76.69 93 SER A N 1
ATOM 758 C CA . SER A 1 93 ? 5.950 -14.271 -2.903 1.00 76.69 93 SER A CA 1
ATOM 759 C C . SER A 1 93 ? 5.325 -14.025 -4.278 1.00 76.69 93 SER A C 1
ATOM 761 O O . SER A 1 93 ? 6.032 -14.080 -5.277 1.00 76.69 93 SER A O 1
ATOM 763 N N . ASP A 1 94 ? 4.025 -13.720 -4.332 1.00 77.56 94 ASP A N 1
ATOM 764 C CA . ASP A 1 94 ? 3.297 -13.516 -5.596 1.00 77.56 94 ASP A CA 1
ATOM 765 C C . ASP A 1 94 ? 3.808 -12.288 -6.369 1.00 77.56 94 ASP A C 1
ATOM 767 O O . ASP A 1 94 ? 3.821 -12.259 -7.600 1.00 77.56 94 ASP A O 1
ATOM 771 N N . VAL A 1 95 ? 4.238 -11.257 -5.639 1.00 80.62 95 VAL A N 1
ATOM 772 C CA . VAL A 1 95 ? 4.737 -10.001 -6.213 1.00 80.62 95 VAL A CA 1
ATOM 773 C C . VAL A 1 95 ? 6.242 -10.058 -6.503 1.00 80.62 95 VAL A C 1
ATOM 775 O O . VAL A 1 95 ? 6.714 -9.375 -7.416 1.00 80.62 95 VAL A O 1
AT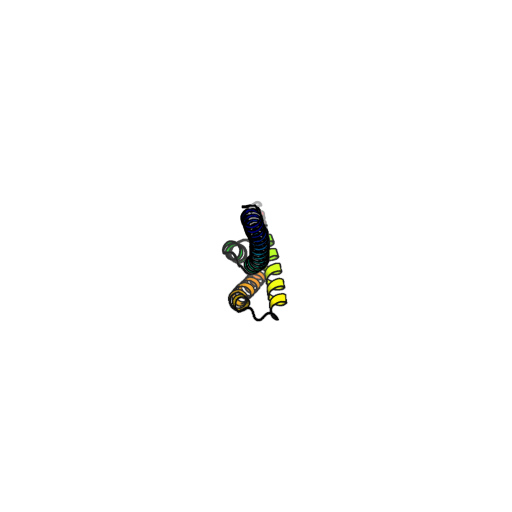OM 778 N N . HIS A 1 96 ? 6.997 -10.877 -5.764 1.00 80.19 96 HIS A N 1
ATOM 779 C CA . HIS A 1 96 ? 8.454 -10.977 -5.869 1.00 80.19 96 HIS A CA 1
ATOM 780 C C . HIS A 1 96 ? 8.921 -11.240 -7.305 1.00 80.19 96 HIS A C 1
ATOM 782 O O . HIS A 1 96 ? 9.734 -10.482 -7.837 1.00 80.19 96 HIS A O 1
ATOM 788 N N . ASP A 1 97 ? 8.344 -12.248 -7.961 1.00 81.56 97 ASP A N 1
ATOM 789 C CA . ASP A 1 97 ? 8.723 -12.636 -9.322 1.00 81.56 97 ASP A CA 1
ATOM 790 C C . ASP A 1 97 ? 8.445 -11.524 -10.340 1.00 81.56 97 ASP A C 1
ATOM 792 O O . ASP A 1 97 ? 9.227 -11.302 -11.267 1.00 81.56 97 ASP A O 1
ATOM 796 N N . VAL A 1 98 ? 7.340 -10.790 -10.180 1.00 80.06 98 VAL A N 1
ATOM 797 C CA . VAL A 1 98 ? 6.987 -9.673 -11.069 1.00 80.06 98 VAL A CA 1
ATOM 798 C C . VAL A 1 98 ? 7.990 -8.535 -10.906 1.00 80.06 98 VAL A C 1
ATOM 800 O O . VAL A 1 98 ? 8.492 -8.006 -11.898 1.00 80.06 98 VAL A O 1
ATOM 803 N N . ILE A 1 99 ? 8.321 -8.183 -9.664 1.00 78.69 99 ILE A N 1
ATOM 804 C CA . ILE A 1 99 ? 9.250 -7.095 -9.359 1.00 78.69 99 ILE A CA 1
ATOM 805 C C . ILE A 1 99 ? 10.686 -7.435 -9.795 1.00 78.69 99 ILE A C 1
ATOM 807 O O . ILE A 1 99 ? 11.354 -6.583 -10.387 1.00 78.69 99 ILE A O 1
ATOM 811 N N . GLU A 1 100 ? 11.163 -8.665 -9.588 1.00 80.62 100 GLU A N 1
ATOM 812 C CA . GLU A 1 100 ? 12.482 -9.091 -10.082 1.00 80.62 100 GLU A CA 1
ATOM 813 C C . GLU A 1 100 ? 12.531 -9.134 -11.619 1.00 80.62 100 GLU A C 1
ATOM 815 O O . GLU A 1 100 ? 13.515 -8.692 -12.220 1.00 80.62 100 GLU A O 1
ATOM 820 N N . ASN A 1 101 ? 11.449 -9.551 -12.288 1.00 82.19 101 ASN A N 1
ATOM 821 C CA . ASN A 1 101 ? 11.358 -9.475 -13.749 1.00 82.19 101 ASN A CA 1
ATOM 822 C C . ASN A 1 101 ? 11.396 -8.026 -14.261 1.00 82.19 101 ASN A C 1
ATOM 824 O O . ASN A 1 101 ? 12.059 -7.744 -15.264 1.00 82.19 101 ASN A O 1
ATOM 828 N N . LEU A 1 102 ? 10.717 -7.094 -13.583 1.00 77.94 102 LEU A N 1
ATOM 829 C CA . LEU A 1 102 ? 10.765 -5.668 -13.921 1.00 77.94 102 LEU A CA 1
ATOM 830 C C . LEU A 1 102 ? 12.163 -5.084 -13.723 1.00 77.94 102 LEU A C 1
ATOM 832 O O . LEU A 1 102 ? 12.647 -4.375 -14.601 1.00 77.94 102 LEU A O 1
ATOM 836 N N . LYS A 1 103 ? 12.849 -5.438 -12.634 1.00 79.31 103 LYS A N 1
ATOM 837 C CA . LYS A 1 103 ? 14.247 -5.062 -12.387 1.00 79.31 103 LYS A CA 1
ATOM 838 C C . LYS A 1 103 ? 15.180 -5.579 -13.481 1.00 79.31 103 LYS A C 1
ATOM 840 O O . LYS A 1 103 ? 15.999 -4.823 -14.001 1.00 79.31 103 LYS A O 1
ATOM 845 N N . TYR A 1 104 ? 15.042 -6.849 -13.864 1.00 78.94 104 TYR A N 1
ATOM 846 C CA . TYR A 1 104 ? 15.832 -7.439 -14.944 1.00 78.94 104 TYR A CA 1
ATOM 847 C C . TYR A 1 104 ? 15.588 -6.717 -16.275 1.00 78.94 104 TYR A C 1
ATOM 849 O O . TYR A 1 104 ? 16.544 -6.372 -16.975 1.00 78.94 104 TYR A O 1
ATOM 857 N N . LYS A 1 105 ? 14.319 -6.442 -16.608 1.00 76.19 105 LYS 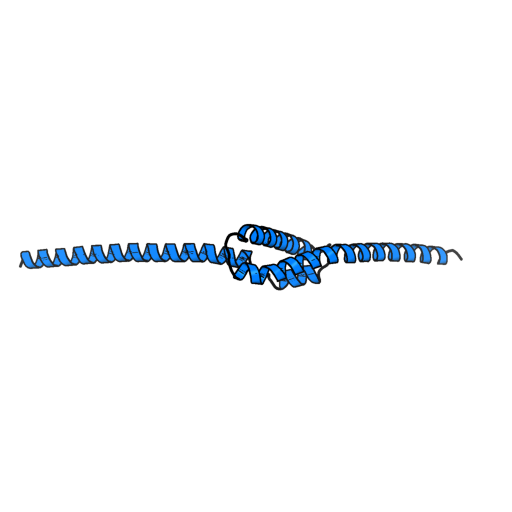A N 1
ATOM 858 C CA . LYS A 1 105 ? 13.941 -5.706 -17.821 1.00 76.19 105 LYS A CA 1
ATOM 859 C C . LYS A 1 105 ? 14.410 -4.257 -17.813 1.00 76.19 105 LYS A C 1
ATOM 861 O O . LYS A 1 105 ? 14.856 -3.802 -18.858 1.00 76.19 105 LYS A O 1
ATOM 866 N N . ALA A 1 106 ? 14.352 -3.561 -16.680 1.00 68.88 106 ALA A N 1
ATOM 867 C CA . ALA A 1 106 ? 14.875 -2.205 -16.552 1.00 68.88 106 ALA A CA 1
ATOM 868 C C . ALA A 1 106 ? 16.383 -2.177 -16.854 1.00 68.88 106 ALA A C 1
ATOM 870 O O . ALA A 1 106 ? 16.808 -1.455 -17.751 1.00 68.88 106 ALA A O 1
ATOM 871 N N . GLY A 1 107 ? 17.171 -3.057 -16.222 1.00 64.06 107 GLY A N 1
ATOM 872 C CA . GLY A 1 107 ? 18.620 -3.128 -16.452 1.00 64.06 107 GLY A CA 1
ATOM 873 C C . GLY A 1 107 ? 19.012 -3.547 -17.877 1.00 64.06 107 GLY A C 1
ATOM 874 O O . GLY A 1 107 ? 19.929 -2.982 -18.465 1.00 64.06 107 GLY A O 1
ATOM 875 N N . HIS A 1 108 ? 18.293 -4.496 -18.487 1.00 64.81 108 HIS A N 1
ATOM 876 C CA . HIS A 1 108 ? 18.537 -4.885 -19.887 1.00 64.81 108 HIS A CA 1
ATOM 877 C C . HIS A 1 108 ? 18.013 -3.850 -20.891 1.00 64.81 108 HIS A C 1
ATOM 879 O O . HIS A 1 108 ? 18.538 -3.733 -22.002 1.00 64.81 108 HIS A O 1
ATOM 885 N N . GLY A 1 109 ? 16.958 -3.128 -20.519 1.00 59.09 109 GLY A N 1
ATOM 886 C CA . GLY A 1 109 ? 16.402 -2.016 -21.271 1.00 59.09 109 GLY A CA 1
ATOM 887 C C . GLY A 1 109 ? 17.392 -0.864 -21.341 1.00 59.09 109 GLY A C 1
ATOM 888 O O . GLY A 1 109 ? 17.641 -0.370 -22.434 1.00 59.09 109 GLY A O 1
ATOM 889 N N . GLU A 1 110 ? 18.019 -0.497 -20.224 1.00 56.62 110 GLU A N 1
ATOM 890 C CA . GLU A 1 110 ? 19.082 0.512 -20.189 1.00 56.62 110 GLU A CA 1
ATOM 891 C C . GLU A 1 110 ? 20.221 0.159 -21.150 1.00 56.62 110 GLU A C 1
ATOM 893 O O . GLU A 1 110 ? 20.561 0.964 -22.014 1.00 56.62 110 GLU A O 1
ATOM 898 N N . ASP A 1 111 ? 20.739 -1.067 -21.101 1.00 60.06 111 ASP A N 1
ATOM 899 C CA . ASP A 1 111 ? 21.899 -1.457 -21.909 1.00 60.06 111 ASP A CA 1
ATOM 900 C C . ASP A 1 111 ? 21.580 -1.497 -23.421 1.00 60.06 111 ASP A C 1
ATOM 902 O O . ASP A 1 111 ? 22.301 -0.942 -24.260 1.00 60.06 111 ASP A O 1
ATOM 906 N N . LYS A 1 112 ? 20.423 -2.065 -23.797 1.00 60.38 112 LYS A N 1
ATOM 907 C CA . LYS A 1 112 ? 19.966 -2.101 -25.200 1.00 60.38 112 LYS A CA 1
ATOM 908 C C . LYS A 1 112 ? 19.589 -0.720 -25.733 1.00 60.38 112 LYS A C 1
ATOM 910 O O . LYS A 1 112 ? 19.835 -0.432 -26.908 1.00 60.38 112 LYS A O 1
ATOM 915 N N . ARG A 1 113 ? 18.989 0.145 -24.914 1.00 63.16 113 ARG A N 1
ATOM 916 C CA . ARG A 1 113 ? 18.510 1.469 -25.347 1.00 63.16 113 ARG A CA 1
ATOM 917 C C . ARG A 1 113 ? 19.627 2.496 -25.367 1.00 63.16 113 ARG A C 1
ATOM 919 O O . ARG A 1 113 ? 19.668 3.287 -26.301 1.00 63.16 113 ARG A O 1
ATOM 926 N N . VAL A 1 114 ? 20.603 2.411 -24.462 1.00 62.66 114 VAL A N 1
ATOM 927 C CA . VAL A 1 114 ? 21.855 3.180 -24.546 1.00 62.66 114 VAL A CA 1
ATOM 928 C C . VAL A 1 114 ? 22.644 2.783 -25.795 1.00 62.66 114 VAL A C 1
ATOM 930 O O . VAL A 1 114 ? 23.133 3.661 -26.507 1.00 62.66 114 VAL A O 1
ATOM 9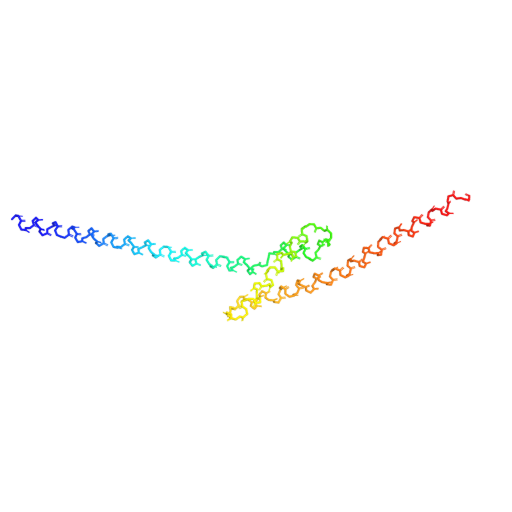33 N N . ALA A 1 115 ? 22.725 1.488 -26.120 1.00 60.66 115 ALA A N 1
ATOM 934 C CA . ALA A 1 115 ? 23.332 1.032 -27.371 1.00 60.66 115 ALA A CA 1
ATOM 935 C C . ALA A 1 115 ? 22.569 1.549 -28.605 1.00 60.66 115 ALA A C 1
ATOM 937 O O . ALA A 1 115 ? 23.183 2.037 -29.554 1.00 60.66 115 ALA A O 1
ATOM 938 N N . THR A 1 116 ? 21.234 1.519 -28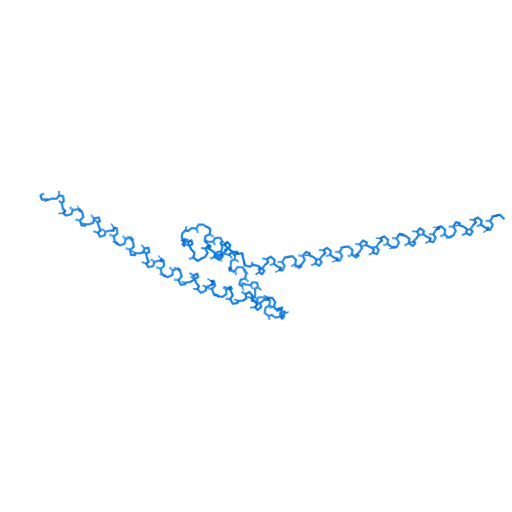.568 1.00 65.38 116 THR A N 1
ATOM 939 C CA . THR A 1 116 ? 20.380 2.038 -29.649 1.00 65.38 116 THR A CA 1
ATOM 940 C C . THR A 1 116 ? 20.520 3.553 -29.808 1.00 65.38 116 THR A C 1
ATOM 942 O O . THR A 1 116 ? 20.646 4.040 -30.928 1.00 65.38 116 THR A O 1
ATOM 945 N N . PHE A 1 117 ? 20.584 4.305 -28.708 1.00 68.19 117 PHE A N 1
ATOM 946 C CA . PHE A 1 117 ? 20.790 5.751 -28.716 1.00 68.19 117 PHE A CA 1
ATOM 947 C C . PHE A 1 117 ? 22.182 6.122 -29.239 1.00 68.19 117 PHE A C 1
ATOM 949 O O . PHE A 1 117 ? 22.306 6.997 -30.096 1.00 68.19 117 PHE A O 1
ATOM 956 N N . LYS A 1 118 ? 23.235 5.412 -28.808 1.00 60.75 118 LYS A N 1
ATOM 957 C CA . LYS A 1 118 ? 24.588 5.565 -29.369 1.00 60.75 118 LYS A CA 1
ATOM 958 C C . LYS A 1 118 ? 24.607 5.279 -30.872 1.00 60.75 118 LYS A C 1
ATOM 960 O O . LYS A 1 118 ? 25.158 6.087 -31.613 1.00 60.75 118 LYS A O 1
ATOM 965 N N . ASN A 1 119 ? 23.961 4.203 -31.330 1.00 66.00 119 ASN A N 1
ATOM 966 C CA . ASN A 1 119 ? 23.838 3.894 -32.759 1.00 66.00 119 ASN A CA 1
ATOM 967 C C . ASN A 1 119 ? 23.055 4.965 -33.526 1.00 66.00 119 ASN A C 1
ATOM 969 O O . ASN A 1 119 ? 23.462 5.340 -34.620 1.00 66.00 119 ASN A O 1
ATOM 973 N N . PHE A 1 120 ? 21.975 5.504 -32.960 1.00 74.25 120 PHE A N 1
ATOM 974 C CA . PHE A 1 120 ? 21.203 6.582 -33.579 1.00 74.25 120 PHE A CA 1
ATOM 975 C C . PHE A 1 120 ? 22.031 7.864 -33.744 1.00 74.25 120 PHE A C 1
ATOM 977 O O . PHE A 1 120 ? 22.047 8.461 -34.822 1.00 74.25 120 PHE A O 1
ATOM 984 N N . ILE A 1 121 ? 22.761 8.276 -32.702 1.00 70.50 121 ILE A N 1
ATOM 985 C CA . ILE A 1 121 ? 23.660 9.438 -32.762 1.00 70.50 121 ILE A CA 1
ATOM 986 C C . ILE A 1 121 ? 24.797 9.199 -33.758 1.00 70.50 121 ILE A C 1
ATOM 988 O O . ILE A 1 121 ? 25.116 10.094 -34.543 1.00 70.50 121 ILE A O 1
ATOM 992 N N . PHE A 1 122 ? 25.374 7.996 -33.766 1.00 64.81 122 PHE A N 1
ATOM 993 C CA . PHE A 1 122 ? 26.438 7.627 -34.694 1.00 64.81 122 PHE A CA 1
ATOM 994 C C . PHE A 1 122 ? 25.949 7.647 -36.148 1.00 64.81 122 PHE A C 1
ATOM 996 O O . PHE A 1 122 ? 26.569 8.295 -36.987 1.00 64.81 122 PHE A O 1
ATOM 1003 N N . GLN A 1 123 ? 24.793 7.043 -36.441 1.00 68.12 123 GLN A N 1
ATOM 1004 C CA . GLN A 1 123 ? 24.204 7.041 -37.781 1.00 68.12 123 GLN A CA 1
ATOM 1005 C C . GLN A 1 123 ? 23.893 8.463 -38.258 1.00 68.12 123 GLN A C 1
ATOM 1007 O O . GLN A 1 123 ? 24.276 8.852 -39.357 1.00 68.12 123 GLN A O 1
ATOM 1012 N N . LYS A 1 124 ? 23.302 9.295 -37.393 1.00 68.81 124 LYS A N 1
ATOM 1013 C CA . LYS A 1 124 ? 23.007 10.699 -37.705 1.00 68.81 124 LYS A CA 1
ATOM 1014 C C . LYS A 1 124 ? 24.274 11.527 -37.965 1.00 68.81 124 LYS A C 1
ATOM 1016 O O . LYS A 1 124 ? 24.237 12.469 -38.759 1.00 68.81 124 LYS A O 1
ATOM 1021 N N . ALA A 1 125 ? 25.388 11.205 -37.304 1.00 68.19 125 ALA A N 1
ATOM 1022 C CA . ALA A 1 125 ? 26.685 11.825 -37.568 1.00 68.19 125 ALA A CA 1
ATOM 1023 C C . ALA A 1 125 ? 27.275 11.367 -38.916 1.00 68.19 125 ALA A C 1
ATOM 1025 O O . ALA A 1 125 ? 27.753 12.206 -39.681 1.00 68.19 125 ALA A O 1
ATOM 1026 N N . VAL A 1 126 ? 27.179 10.072 -39.239 1.00 72.94 126 VAL A N 1
ATOM 1027 C CA . VAL A 1 126 ? 27.610 9.500 -40.529 1.00 72.94 126 VAL A CA 1
ATOM 1028 C C . VAL A 1 126 ? 26.817 10.096 -41.697 1.00 72.94 126 VAL A C 1
ATOM 1030 O O . VAL A 1 126 ? 27.414 10.535 -42.681 1.00 72.94 126 VAL A O 1
ATOM 1033 N N . ASP A 1 127 ? 25.495 10.219 -41.569 1.00 76.12 127 ASP A N 1
ATOM 1034 C CA . ASP A 1 127 ? 24.631 10.784 -42.614 1.00 76.12 127 ASP A CA 1
ATOM 1035 C C . ASP A 1 127 ? 24.942 12.271 -42.878 1.00 76.12 127 ASP A C 1
ATOM 1037 O O . ASP A 1 127 ? 24.944 12.729 -44.024 1.00 76.12 127 ASP A O 1
ATOM 1041 N N . LYS A 1 128 ? 25.273 13.040 -41.829 1.00 73.88 128 LYS A N 1
ATOM 1042 C CA . LYS A 1 128 ? 25.724 14.437 -41.970 1.00 73.88 128 LYS A CA 1
ATOM 1043 C C . LYS A 1 128 ? 27.061 14.551 -42.704 1.00 73.88 128 LYS A C 1
ATOM 1045 O O . LYS A 1 128 ? 27.227 15.466 -43.509 1.00 73.88 128 LYS A O 1
ATOM 1050 N N . LEU A 1 129 ? 27.999 13.639 -42.450 1.00 66.19 129 LEU A N 1
ATOM 1051 C CA . LEU A 1 129 ? 29.296 13.614 -43.131 1.00 66.19 129 LEU A CA 1
ATOM 1052 C C . LEU A 1 129 ? 29.154 13.204 -44.605 1.00 66.19 129 LEU A C 1
ATOM 1054 O O . LEU A 1 129 ? 29.792 13.807 -45.466 1.00 66.19 129 LEU A O 1
ATOM 1058 N N . SER A 1 130 ? 28.273 12.247 -44.910 1.00 68.31 130 SER A N 1
ATOM 1059 C CA . SER A 1 130 ? 28.013 11.789 -46.283 1.00 68.31 130 SER A CA 1
ATOM 1060 C C . SER A 1 130 ? 27.314 12.840 -47.155 1.00 68.31 130 SER A C 1
ATOM 1062 O O . SER A 1 130 ? 27.576 12.912 -48.354 1.00 68.31 130 SER A O 1
ATOM 1064 N N . ASN A 1 131 ? 26.459 13.686 -46.573 1.00 61.88 131 ASN A N 1
ATOM 1065 C CA . ASN A 1 131 ? 25.798 14.767 -47.311 1.00 61.88 131 ASN A CA 1
ATOM 1066 C C . ASN A 1 131 ? 26.694 16.002 -47.521 1.00 61.88 131 ASN A C 1
ATOM 1068 O O . ASN A 1 131 ? 26.460 16.764 -48.456 1.00 61.88 131 ASN A O 1
ATOM 1072 N N . SER A 1 132 ? 27.741 16.184 -46.709 1.00 57.50 132 SER A N 1
ATOM 1073 C CA . SER A 1 132 ? 28.708 17.281 -46.871 1.00 57.50 132 SER A CA 1
ATOM 1074 C C . SER A 1 132 ? 29.635 17.075 -48.082 1.00 57.50 132 SER A C 1
ATOM 1076 O O . SER A 1 132 ? 30.011 18.033 -48.751 1.00 57.50 132 SER A O 1
ATOM 1078 N N . THR A 1 133 ? 29.954 15.824 -48.435 1.00 55.69 133 THR A N 1
ATOM 1079 C CA . THR A 1 133 ? 30.827 15.490 -49.578 1.00 55.69 133 THR A CA 1
ATOM 1080 C C . THR A 1 133 ? 30.125 15.511 -50.940 1.00 55.69 133 THR A C 1
ATOM 1082 O O . THR A 1 133 ? 30.800 15.523 -51.964 1.00 55.69 133 THR A O 1
ATOM 1085 N N . ARG A 1 134 ? 28.785 15.562 -50.987 1.00 53.84 134 ARG A N 1
ATOM 1086 C CA . ARG A 1 134 ? 28.010 15.695 -52.239 1.00 53.84 134 ARG A CA 1
ATOM 1087 C C . ARG A 1 134 ? 27.779 17.137 -52.700 1.00 53.84 134 ARG A C 1
ATOM 1089 O O . ARG A 1 134 ? 27.306 17.322 -53.813 1.00 53.84 134 ARG A O 1
ATOM 1096 N N . SER A 1 135 ? 28.095 18.142 -51.880 1.00 51.09 135 SER A N 1
ATOM 1097 C CA . SER A 1 135 ? 27.831 19.556 -52.200 1.00 51.09 135 SER A CA 1
ATOM 1098 C C . SER A 1 135 ? 29.040 20.309 -52.783 1.00 51.09 135 SER A C 1
ATOM 1100 O O . SER A 1 135 ? 28.958 21.522 -52.965 1.00 51.09 135 SER A O 1
ATOM 1102 N N . THR A 1 136 ? 30.156 19.625 -53.061 1.00 49.72 136 THR A N 1
ATOM 1103 C CA . THR A 1 136 ? 31.400 20.225 -53.590 1.00 49.72 136 THR A CA 1
ATOM 1104 C C . THR A 1 136 ? 31.849 19.625 -54.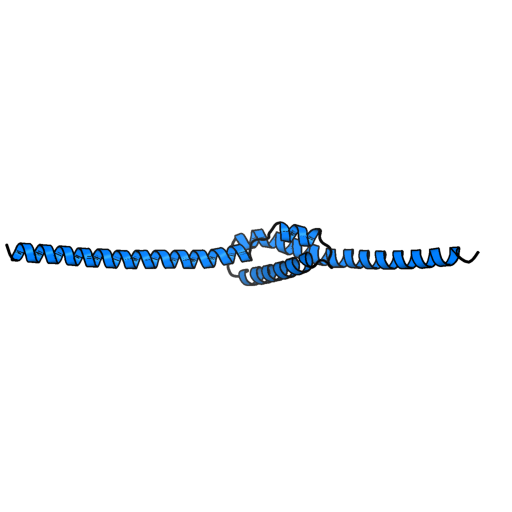929 1.00 49.72 136 THR A C 1
ATOM 1106 O O . THR A 1 136 ? 33.046 19.579 -55.209 1.00 49.72 136 THR A O 1
ATOM 1109 N N . SER A 1 137 ? 30.928 19.128 -55.755 1.00 44.31 137 SER A N 1
ATOM 1110 C CA . SER A 1 137 ? 31.205 18.737 -57.148 1.00 44.31 137 SER A CA 1
ATOM 1111 C C . SER A 1 137 ? 30.226 19.404 -58.094 1.00 44.31 137 SER A C 1
ATOM 1113 O O . SER A 1 137 ? 29.044 19.520 -57.705 1.00 44.31 137 SER A O 1
#

Sequence (137 aa):
MLRSFQSELGTISSDMKRLQQQSIDISQQLQNRQKIRGELSQFVDDMVVSQNMIQAIVERDVGDREFLEQLHELQHKLQFLKAQEFRDAKATSDVHDVIENLKYKAGHGEDKRVATFKNFIFQKAVDKLSNSTRSTS

Organism: NCBI:txid387005

InterPro domains:
  IPR007258 Vps52 [PTHR14190] (1-107)
  IPR048319 Vps52, coiled-coil domain [PF04129] (1-106)

Foldseek 3Di:
DVVVVVVVVVVVVVVVVVVVVVVVVVVVVVVVVVVVVVVVVVVCVLLDDDPQLVCLLQPNAPPDPSVVVSVVSLVSSVVVLVVCPVVPDPSSVVSVVVSVVSVVSNVVRVVVRVVVVVVVVVVVVVVVVVVVVVVPD

pLDDT: mean 80.17, std 12.48, range [44.31, 97.94]

Radius of gyration: 32.28 Å; chains: 1; bounding box: 75×35×105 Å